Protein AF-A0A936WTJ1-F1 (afdb_monomer_lite)

Secondary structure (DSSP, 8-state):
----------------------PPBPPBPP----EET--GGGSS-EEEEEEESSSSS-SEEEEEEE-GGGEEEEEETTEEEEEESS----B-TTEEEEEEEGGGTEEEEE----PPB--GGGG---

Foldseek 3Di:
DDDDDDDPPPPPCPPPPVVPQPFDFDQPQADWDKDFQDDCVQQQKKKKWKAAQPVPSPGTDDIDIHHDVFWDWDDDPRIITTDGPPDGPRPDPRIKMWIARVSNRDIDIGDDDDTDGDPVVSPDDD

pLDDT: mean 77.31, std 16.39, range [40.0, 95.19]

Sequence (126 aa):
MNRKTLFIIPILAISIFSSCKKCPCGAAEGLLPAFIGYSESQTDTLILRRYANTGTFSQLMDTLLINEPLLNFKRSNDTLAPTYNSISIPMIEGNDYEIAVPAINKTYRISGIAETKNTMTCNSIF

Radius of gyration: 25.76 Å; chains: 1; bounding box: 50×40×90 Å

Structure (mmCIF, N/CA/C/O backbone):
data_AF-A0A936WTJ1-F1
#
_entry.id   AF-A0A936WTJ1-F1
#
loop_
_atom_site.group_PDB
_atom_site.id
_atom_site.type_symbol
_atom_site.label_atom_id
_atom_site.label_alt_id
_atom_site.label_comp_id
_atom_site.label_asym_id
_atom_site.label_entity_id
_atom_site.label_seq_id
_atom_site.pdbx_PDB_ins_code
_atom_site.Cartn_x
_atom_site.Cartn_y
_atom_site.Cartn_z
_atom_site.occupancy
_atom_site.B_iso_or_equiv
_atom_site.auth_seq_id
_atom_site.auth_comp_id
_atom_site.auth_asym_id
_atom_site.auth_atom_id
_atom_site.pdbx_PDB_model_num
ATOM 1 N N . MET A 1 1 ? -31.914 19.024 74.887 1.00 42.75 1 MET A N 1
ATOM 2 C CA . MET A 1 1 ? -31.937 20.160 73.932 1.00 42.75 1 MET A CA 1
ATOM 3 C C . MET A 1 1 ? -30.563 20.243 73.280 1.00 42.75 1 MET A C 1
ATOM 5 O O . MET A 1 1 ? -29.639 20.733 73.897 1.00 42.75 1 MET A O 1
ATOM 9 N N . ASN A 1 2 ? -30.292 19.426 72.265 1.00 44.00 2 ASN A N 1
ATOM 10 C CA . ASN A 1 2 ? -30.490 19.683 70.831 1.00 44.00 2 ASN A CA 1
ATOM 11 C C . ASN A 1 2 ? -29.763 20.922 70.279 1.00 44.00 2 ASN A C 1
ATOM 13 O O . ASN A 1 2 ? -30.270 22.026 70.430 1.00 44.00 2 ASN A O 1
ATOM 17 N N . ARG A 1 3 ? -28.737 20.624 69.452 1.00 50.28 3 ARG A N 1
ATOM 18 C CA . ARG A 1 3 ? -28.369 21.293 68.182 1.00 50.28 3 ARG A CA 1
ATOM 19 C C . ARG A 1 3 ? -27.739 22.703 68.338 1.00 50.28 3 ARG A C 1
ATOM 21 O O . ARG A 1 3 ? -28.313 23.565 68.970 1.00 50.28 3 ARG A O 1
ATOM 28 N N . LYS A 1 4 ? -26.607 23.058 67.716 1.00 52.41 4 LYS A N 1
ATOM 29 C CA . LYS A 1 4 ? -26.138 22.703 66.368 1.00 52.41 4 LYS A CA 1
ATOM 30 C C . LYS A 1 4 ? -24.611 22.750 66.257 1.00 52.41 4 LYS A C 1
ATOM 32 O O . LYS A 1 4 ? -23.947 23.672 66.710 1.00 52.41 4 LYS A O 1
ATOM 37 N N . THR A 1 5 ? -24.135 21.718 65.590 1.00 53.94 5 THR A N 1
ATOM 38 C CA . THR A 1 5 ? -22.793 21.397 65.134 1.00 53.94 5 THR A CA 1
ATOM 39 C C . THR A 1 5 ? -22.302 22.387 64.066 1.00 53.94 5 THR A C 1
ATOM 41 O O . THR A 1 5 ? -23.059 22.739 63.166 1.00 53.94 5 THR A O 1
ATOM 44 N N . L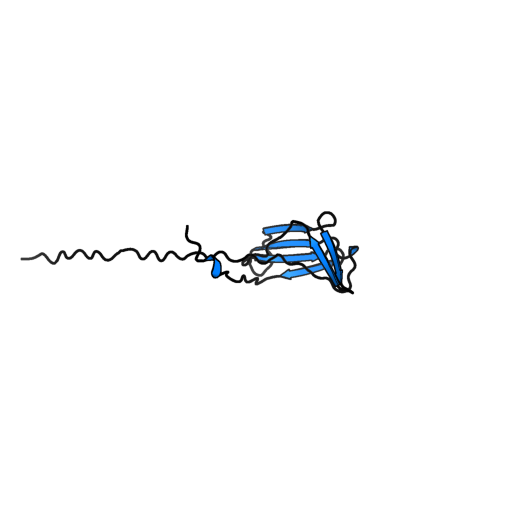EU A 1 6 ? -21.038 22.803 64.204 1.00 56.00 6 LEU A N 1
ATOM 45 C CA . LEU A 1 6 ? -20.007 22.980 63.168 1.00 56.00 6 LEU A CA 1
ATOM 46 C C . LEU A 1 6 ? -20.463 23.461 61.768 1.00 56.00 6 LEU A C 1
ATOM 48 O O . LEU A 1 6 ? -20.935 22.671 60.958 1.00 56.00 6 LEU A O 1
ATOM 52 N N . PHE A 1 7 ? -20.184 24.725 61.435 1.00 52.03 7 PHE A N 1
ATOM 53 C CA . PHE A 1 7 ? -20.094 25.197 60.045 1.00 52.03 7 PHE A CA 1
ATOM 54 C C . PHE A 1 7 ? -18.641 25.585 59.736 1.00 52.03 7 PHE A C 1
ATOM 56 O O . PHE A 1 7 ? -18.288 26.758 59.673 1.00 52.03 7 PHE A O 1
ATOM 63 N N . ILE A 1 8 ? -17.781 24.579 59.569 1.00 57.75 8 ILE A N 1
ATOM 64 C CA . ILE A 1 8 ? -16.534 24.734 58.814 1.00 57.75 8 ILE A CA 1
ATOM 65 C C . ILE A 1 8 ? -16.895 24.325 57.390 1.00 57.75 8 ILE A C 1
ATOM 67 O O . ILE A 1 8 ? -17.077 23.144 57.115 1.00 57.75 8 ILE A O 1
ATOM 71 N N . ILE A 1 9 ? -17.087 25.307 56.513 1.00 58.50 9 ILE A N 1
ATOM 72 C CA . ILE A 1 9 ? -17.256 25.085 55.074 1.00 58.50 9 ILE A CA 1
ATOM 73 C C . ILE A 1 9 ? -15.898 24.593 54.555 1.00 58.50 9 ILE A C 1
ATOM 75 O O . ILE A 1 9 ? -14.947 25.380 54.580 1.00 58.50 9 ILE A O 1
ATOM 79 N N . PRO A 1 10 ? -15.741 23.337 54.096 1.00 55.47 10 PRO A N 1
ATOM 80 C CA . PRO A 1 10 ? -14.515 22.958 53.431 1.00 55.47 10 PRO A CA 1
ATOM 81 C C . PRO A 1 10 ? -14.598 23.508 52.006 1.00 55.47 10 PRO A C 1
ATOM 83 O O . PRO A 1 10 ? -15.317 22.987 51.155 1.00 55.47 10 PRO A O 1
ATOM 86 N N . ILE A 1 11 ? -13.846 24.576 51.745 1.00 57.56 11 ILE A N 1
ATOM 87 C CA . ILE A 1 11 ? -13.435 24.982 50.397 1.00 57.56 11 ILE A CA 1
ATOM 88 C C . ILE A 1 11 ? -12.431 23.918 49.928 1.00 57.56 11 ILE A C 1
ATOM 90 O O . ILE A 1 11 ? -11.222 24.113 49.951 1.00 57.56 11 ILE A O 1
ATOM 94 N N . LEU A 1 12 ? -12.931 22.724 49.617 1.00 55.75 12 LEU A N 1
ATOM 95 C CA . LEU A 1 12 ? -12.129 21.588 49.175 1.00 55.75 12 LEU A CA 1
ATOM 96 C C . LEU A 1 12 ? -12.855 20.856 48.049 1.00 55.75 12 LEU A C 1
ATOM 98 O O . LEU A 1 12 ? -13.241 19.700 48.163 1.00 55.75 12 LEU A O 1
ATOM 102 N N . ALA A 1 13 ? -13.064 21.575 46.956 1.00 54.88 13 ALA A N 1
ATOM 103 C CA . ALA A 1 13 ? -13.380 20.988 45.663 1.00 54.88 13 ALA A CA 1
ATOM 104 C C . ALA A 1 13 ? -12.928 21.954 44.561 1.00 54.88 13 ALA A C 1
ATOM 106 O O . ALA A 1 13 ? -13.694 22.299 43.667 1.00 54.88 13 ALA A O 1
ATOM 107 N N . ILE A 1 14 ? -11.680 22.439 44.638 1.00 59.72 14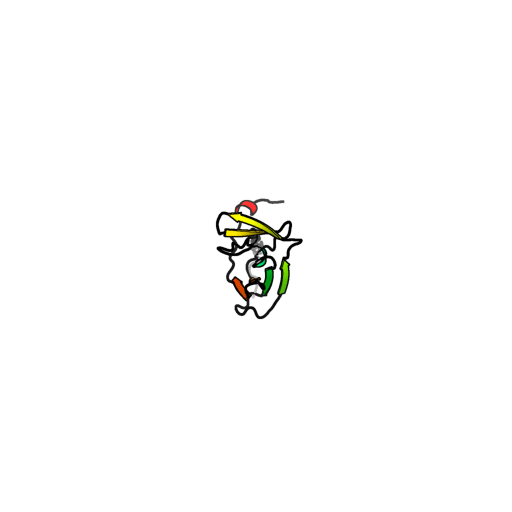 ILE A N 1
ATOM 108 C CA . ILE A 1 14 ? -11.023 22.936 43.428 1.00 59.72 14 ILE A CA 1
ATOM 109 C C . ILE A 1 14 ? -10.748 21.689 42.607 1.00 59.72 14 ILE A C 1
ATOM 111 O O . ILE A 1 14 ? -9.813 20.932 42.854 1.00 59.72 14 ILE A O 1
ATOM 115 N N . SER A 1 15 ? -11.679 21.459 41.697 1.00 51.00 15 SER A N 1
ATOM 116 C CA . SER A 1 15 ? -11.644 20.516 40.608 1.00 51.00 15 SER A CA 1
ATOM 117 C C . SER A 1 15 ? -10.256 20.529 39.989 1.00 51.00 15 SER A C 1
ATOM 119 O O . SER A 1 15 ? -9.907 21.422 39.216 1.00 51.00 15 SER A O 1
ATOM 121 N N . ILE A 1 16 ? -9.460 19.522 40.331 1.00 54.88 16 ILE A N 1
ATOM 122 C CA . ILE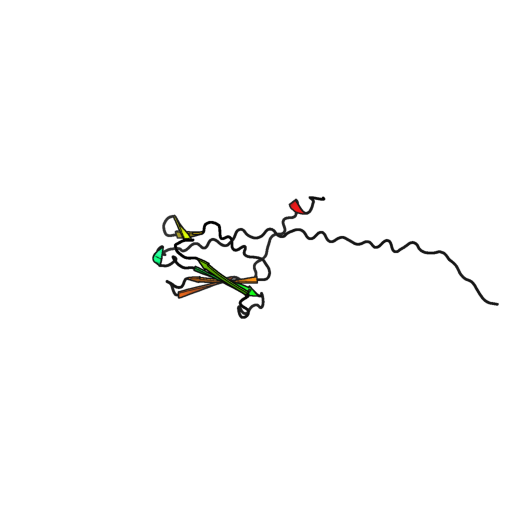 A 1 16 ? -8.270 19.166 39.577 1.00 54.88 16 ILE A CA 1
ATOM 123 C C . ILE A 1 16 ? -8.809 18.576 38.273 1.00 54.88 16 ILE A C 1
ATOM 125 O O . ILE A 1 16 ? -8.874 17.364 38.092 1.00 54.88 16 ILE A O 1
ATOM 129 N N . PHE A 1 17 ? -9.283 19.445 37.378 1.00 52.12 17 PHE A N 1
ATOM 130 C CA . PHE A 1 17 ? -9.399 19.122 35.970 1.00 52.12 17 PHE A CA 1
ATOM 131 C C . PHE A 1 17 ? -7.963 18.927 35.495 1.00 52.12 17 PHE A C 1
ATOM 133 O O . PHE A 1 17 ? -7.312 19.853 35.013 1.00 52.12 17 PHE A O 1
ATOM 140 N N . SER A 1 18 ? -7.436 17.722 35.712 1.00 55.88 18 SER A N 1
ATOM 141 C CA . SER A 1 18 ? -6.255 17.232 35.030 1.00 55.88 18 SER A CA 1
ATOM 142 C C . SER A 1 18 ? -6.601 17.238 33.546 1.00 55.88 18 SER A C 1
ATOM 144 O O . SER A 1 18 ? -7.189 16.307 33.001 1.00 55.88 18 SER A O 1
ATOM 146 N N . SER A 1 19 ? -6.318 18.369 32.901 1.00 54.34 19 SER A N 1
ATOM 147 C CA . SER A 1 19 ? -6.453 18.519 31.464 1.00 54.34 19 SER A CA 1
ATOM 148 C C . SER A 1 19 ? -5.476 17.535 30.838 1.00 54.34 19 SER A C 1
ATOM 150 O O . SER A 1 19 ? -4.266 17.765 30.793 1.00 54.34 19 SER A O 1
ATOM 152 N N . CYS A 1 20 ? -5.992 16.371 30.451 1.00 58.03 20 CYS A N 1
ATOM 153 C CA . CYS A 1 20 ? -5.238 15.393 29.699 1.00 58.03 20 CYS A CA 1
ATOM 154 C C . CYS A 1 20 ? -4.958 16.036 28.339 1.00 58.03 20 CYS A C 1
ATOM 156 O O . CYS A 1 20 ? -5.843 16.115 27.483 1.00 58.03 20 CYS A O 1
ATOM 158 N N . LYS A 1 21 ? -3.746 16.570 28.162 1.00 59.53 21 LYS A N 1
ATOM 159 C CA . LYS A 1 21 ? -3.311 17.093 26.870 1.00 59.53 21 LYS A CA 1
ATOM 160 C C . LYS A 1 21 ? -3.306 15.924 25.889 1.00 59.53 21 LYS A C 1
ATOM 162 O O . LYS A 1 21 ? -2.503 15.002 26.022 1.00 59.53 21 LYS A O 1
ATOM 167 N N . LYS A 1 22 ? -4.217 15.945 24.914 1.00 59.34 22 LYS A N 1
ATOM 168 C CA . LYS A 1 22 ? -4.165 15.020 23.781 1.00 59.34 22 LYS A CA 1
ATOM 169 C C . LYS A 1 22 ? -2.966 15.421 22.932 1.00 59.34 22 LYS A C 1
ATOM 171 O O . LYS A 1 22 ? -3.022 16.408 22.208 1.00 59.34 22 LYS A O 1
ATOM 176 N N . CYS A 1 23 ? -1.868 14.689 23.070 1.00 62.38 23 CYS A N 1
ATOM 177 C CA . CYS A 1 23 ? -0.756 14.816 22.143 1.00 62.38 23 CYS A CA 1
ATOM 178 C C . CYS A 1 23 ? -1.211 14.293 20.776 1.00 62.38 23 CYS A C 1
ATOM 180 O O . CYS A 1 23 ? -1.762 13.188 20.730 1.00 62.38 23 CYS A O 1
ATOM 182 N N . PRO A 1 24 ? -1.014 15.047 19.683 1.00 63.88 24 PRO A N 1
ATOM 183 C CA . PRO A 1 24 ? -1.280 14.518 18.356 1.00 63.88 24 PRO A CA 1
ATOM 184 C C . PRO A 1 24 ? -0.344 13.332 18.104 1.00 63.88 24 PRO A C 1
ATOM 186 O O . PRO A 1 24 ? 0.864 13.416 18.349 1.00 63.88 24 PRO A O 1
ATOM 189 N N . CYS A 1 25 ? -0.901 12.213 17.648 1.00 65.00 25 CYS A N 1
ATOM 190 C CA . CYS A 1 25 ? -0.088 11.143 17.091 1.00 65.00 25 CYS A CA 1
ATOM 191 C C . CYS A 1 25 ? 0.483 11.624 15.752 1.00 65.00 25 CYS A C 1
ATOM 193 O O . CYS A 1 25 ? -0.196 12.324 14.994 1.00 65.00 25 CYS A O 1
ATOM 195 N N . GLY A 1 26 ? 1.752 11.314 15.490 1.00 61.06 26 GLY A N 1
ATOM 196 C CA . GLY A 1 26 ? 2.321 11.552 14.170 1.00 61.06 26 GLY A CA 1
ATOM 197 C C . GLY A 1 26 ? 1.744 10.514 13.220 1.00 61.06 26 GLY A C 1
ATOM 198 O O . GLY A 1 26 ? 1.976 9.326 13.429 1.00 61.06 26 GLY A O 1
ATOM 199 N N . ALA A 1 27 ? 0.997 10.950 12.206 1.00 60.94 27 ALA A N 1
ATOM 200 C CA . ALA A 1 27 ? 0.560 10.046 11.151 1.00 60.94 27 ALA A CA 1
ATOM 201 C C . ALA A 1 27 ? 1.799 9.441 10.479 1.00 60.94 27 ALA A C 1
ATOM 203 O O . ALA A 1 27 ? 2.748 10.168 10.170 1.00 60.94 27 ALA A O 1
ATOM 204 N N . ALA A 1 28 ? 1.799 8.126 10.259 1.00 63.47 28 ALA A N 1
ATOM 205 C CA . ALA A 1 28 ? 2.857 7.495 9.487 1.00 63.47 28 ALA A CA 1
ATOM 206 C C . ALA A 1 28 ? 2.904 8.118 8.081 1.00 63.47 28 ALA A C 1
ATOM 208 O O . ALA A 1 28 ? 1.863 8.288 7.435 1.00 63.47 28 ALA A O 1
ATOM 209 N N . GLU A 1 29 ? 4.109 8.453 7.608 1.00 62.25 29 GLU A N 1
ATOM 210 C CA . GLU A 1 29 ? 4.331 8.720 6.187 1.00 62.25 29 GLU A CA 1
ATOM 211 C C . GLU A 1 29 ? 3.842 7.472 5.435 1.00 62.25 29 GLU A C 1
ATOM 213 O O . GLU A 1 29 ? 4.240 6.358 5.773 1.00 62.25 29 GLU A O 1
ATOM 218 N N . GLY A 1 30 ? 2.863 7.639 4.539 1.00 64.88 30 GLY A N 1
ATOM 219 C CA . GLY A 1 30 ? 2.084 6.532 3.976 1.00 64.88 30 GLY A CA 1
ATOM 220 C C . GLY A 1 30 ? 2.931 5.391 3.396 1.00 64.88 30 GLY A C 1
ATOM 221 O O . GLY A 1 30 ? 4.105 5.548 3.067 1.00 64.88 30 GLY A O 1
ATOM 222 N N . LEU A 1 31 ? 2.329 4.213 3.243 1.00 70.38 31 LEU A N 1
ATOM 223 C CA . LEU A 1 31 ? 3.060 3.009 2.850 1.00 70.38 31 LEU A CA 1
ATOM 224 C C . LEU A 1 31 ? 3.488 3.029 1.382 1.00 70.38 31 LEU A C 1
ATOM 226 O O . LEU A 1 31 ? 2.652 2.817 0.516 1.00 70.38 31 LEU A O 1
ATOM 230 N N . LEU A 1 32 ? 4.788 3.151 1.122 1.00 77.44 32 LEU A N 1
ATOM 231 C CA . LEU A 1 32 ? 5.381 2.959 -0.204 1.00 77.44 32 LEU A CA 1
ATOM 232 C C . LEU A 1 32 ? 5.735 1.474 -0.407 1.00 77.44 32 LEU A C 1
ATOM 234 O O . LEU A 1 32 ? 6.764 1.029 0.111 1.00 77.44 32 LEU A O 1
ATOM 238 N N . PRO A 1 33 ? 4.916 0.667 -1.113 1.00 81.88 33 PRO A N 1
ATOM 239 C CA . PRO A 1 33 ? 5.270 -0.722 -1.364 1.00 81.88 33 PRO A CA 1
ATOM 240 C C . PRO A 1 33 ? 6.483 -0.801 -2.298 1.00 81.88 33 PRO A C 1
ATOM 242 O O . PRO A 1 33 ? 6.700 0.067 -3.139 1.00 81.88 33 PRO A O 1
ATOM 245 N N . ALA A 1 34 ? 7.257 -1.876 -2.169 1.00 88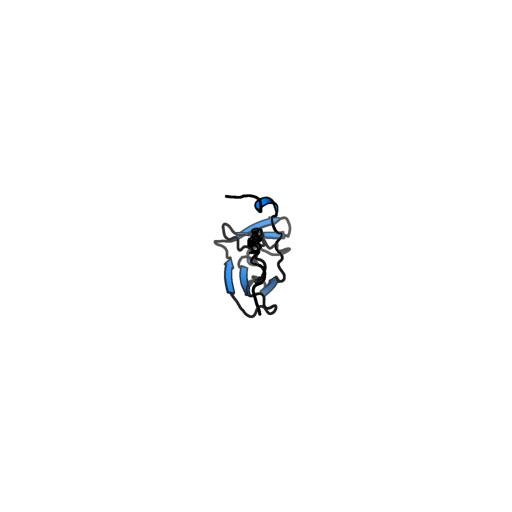.75 34 ALA A N 1
ATOM 246 C CA . ALA A 1 34 ? 8.342 -2.214 -3.080 1.00 88.75 34 ALA A CA 1
ATOM 247 C C . ALA A 1 34 ? 8.129 -3.636 -3.608 1.00 88.75 34 ALA A C 1
ATOM 249 O O . ALA A 1 34 ? 7.882 -4.569 -2.842 1.00 88.75 34 ALA A O 1
ATOM 250 N N . PHE A 1 35 ? 8.216 -3.800 -4.923 1.00 90.50 35 PHE A N 1
ATOM 251 C CA . PHE A 1 35 ? 7.962 -5.047 -5.630 1.00 90.50 35 PHE A CA 1
ATOM 252 C C . PHE A 1 35 ? 9.261 -5.583 -6.229 1.00 90.50 35 PHE A C 1
ATOM 254 O O . PHE A 1 35 ? 9.844 -4.966 -7.115 1.00 90.50 35 PHE A O 1
ATOM 261 N N . ILE A 1 36 ? 9.714 -6.746 -5.760 1.00 93.06 36 ILE A N 1
ATOM 262 C CA . ILE A 1 36 ? 10.950 -7.388 -6.231 1.00 93.06 36 ILE A CA 1
ATOM 263 C C . ILE A 1 36 ? 10.623 -8.364 -7.363 1.00 93.06 36 ILE A C 1
ATOM 265 O O . ILE A 1 36 ? 9.790 -9.254 -7.189 1.00 93.06 36 ILE A O 1
ATOM 269 N N . GLY A 1 37 ? 11.278 -8.205 -8.512 1.00 92.44 37 GLY A N 1
ATOM 270 C CA . GLY A 1 37 ? 11.116 -9.070 -9.683 1.00 92.44 37 GLY A CA 1
ATOM 271 C C . GLY A 1 37 ? 9.872 -8.779 -10.529 1.00 92.44 37 GLY A C 1
ATOM 272 O O . GLY A 1 37 ? 9.504 -9.610 -11.355 1.00 92.44 37 GLY A O 1
ATOM 273 N N . TYR A 1 38 ? 9.227 -7.621 -10.341 1.00 91.88 38 TYR A N 1
ATOM 274 C CA . TYR A 1 38 ? 8.042 -7.218 -11.105 1.00 91.88 38 TYR A CA 1
ATOM 275 C C . TYR A 1 38 ? 8.348 -6.095 -12.109 1.00 91.88 38 TYR A C 1
ATOM 277 O O . TYR A 1 38 ? 9.246 -5.258 -11.932 1.00 91.88 38 TYR A O 1
ATOM 285 N N . SER A 1 39 ? 7.580 -6.093 -13.195 1.00 92.00 39 SER A N 1
ATOM 286 C CA . SER A 1 39 ? 7.547 -5.019 -14.190 1.00 92.00 39 SER A CA 1
ATOM 287 C C . SER A 1 39 ? 6.492 -3.967 -13.844 1.00 92.00 39 SER A C 1
ATOM 289 O O . SER A 1 39 ? 5.594 -4.216 -13.043 1.00 92.00 39 SER A O 1
ATOM 291 N N . GLU A 1 40 ? 6.596 -2.790 -14.462 1.00 91.44 40 GLU A N 1
ATOM 292 C CA . GLU A 1 40 ? 5.670 -1.674 -14.223 1.00 91.44 40 GLU A CA 1
ATOM 293 C C . GLU A 1 40 ? 4.231 -2.046 -14.575 1.00 91.44 40 GLU A C 1
ATOM 295 O O . GLU A 1 40 ? 3.359 -1.878 -13.733 1.00 91.44 40 GLU A O 1
ATOM 300 N N . SER A 1 41 ? 4.002 -2.696 -15.720 1.00 91.00 41 SER A N 1
ATOM 301 C CA . SER A 1 41 ? 2.676 -3.173 -16.153 1.00 91.00 41 SER A CA 1
ATOM 302 C C . SER A 1 41 ? 2.064 -4.255 -15.256 1.00 91.00 41 SER A C 1
ATOM 304 O O . SER A 1 41 ? 0.872 -4.526 -15.317 1.00 91.00 41 SER A O 1
ATOM 306 N N . GLN A 1 42 ? 2.860 -4.901 -14.402 1.00 91.38 42 GLN A N 1
ATOM 307 C CA . GLN A 1 42 ? 2.352 -5.839 -13.395 1.00 91.38 42 GLN A CA 1
ATOM 308 C C . GLN A 1 42 ? 1.948 -5.139 -12.091 1.00 91.38 42 GLN A C 1
ATOM 310 O O . GLN A 1 42 ? 1.385 -5.772 -11.197 1.00 91.38 42 GLN A O 1
ATOM 315 N N . THR A 1 43 ? 2.259 -3.850 -11.961 1.00 90.38 43 THR A N 1
ATOM 316 C CA . THR A 1 43 ? 2.070 -3.045 -10.745 1.00 90.38 43 THR A CA 1
ATOM 317 C C . THR A 1 43 ? 1.493 -1.656 -11.043 1.00 90.38 43 THR A C 1
ATOM 319 O O . THR A 1 43 ? 1.516 -0.785 -10.177 1.00 90.38 43 THR A O 1
ATOM 322 N N . ASP A 1 44 ? 0.976 -1.448 -12.257 1.00 90.19 44 ASP A N 1
ATOM 323 C CA . ASP A 1 44 ? 0.437 -0.178 -12.770 1.00 90.19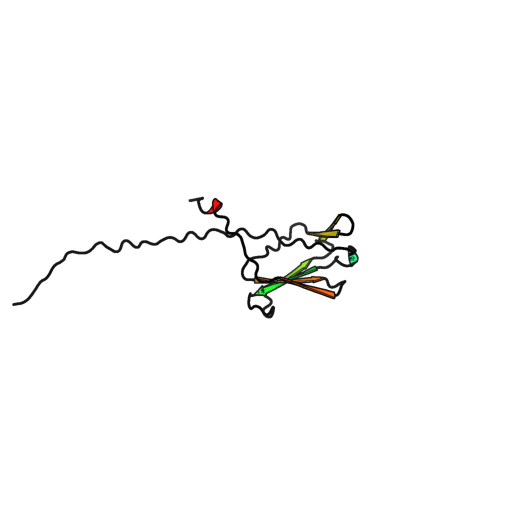 44 ASP A CA 1
ATOM 324 C C . ASP A 1 44 ? -0.877 0.238 -12.106 1.00 90.19 44 ASP A C 1
ATOM 326 O O . ASP A 1 44 ? -1.301 1.387 -12.215 1.00 90.19 44 ASP A O 1
ATOM 330 N N . THR A 1 45 ? -1.497 -0.697 -11.389 1.00 91.38 45 THR A N 1
ATOM 331 C CA . THR A 1 45 ? -2.774 -0.533 -10.718 1.00 91.38 45 THR A CA 1
ATOM 332 C C . THR A 1 45 ? -2.678 -1.079 -9.301 1.00 91.38 45 THR A C 1
ATOM 334 O O . THR A 1 45 ? -2.428 -2.269 -9.088 1.00 91.38 45 THR A O 1
ATOM 337 N N . LEU A 1 46 ? -2.940 -0.217 -8.323 1.00 90.69 46 LEU A N 1
ATOM 338 C CA . LEU A 1 46 ? -3.049 -0.559 -6.911 1.00 90.69 46 LEU A CA 1
ATOM 339 C C . LEU A 1 46 ? -4.417 -0.118 -6.396 1.00 90.69 46 LEU A C 1
ATOM 341 O O . LEU A 1 46 ? -4.883 0.983 -6.682 1.00 90.69 46 LEU A O 1
ATOM 345 N N . ILE A 1 47 ? -5.060 -0.966 -5.604 1.00 92.19 47 ILE A N 1
ATOM 346 C CA . ILE A 1 47 ? -6.306 -0.628 -4.916 1.00 92.19 47 ILE A CA 1
ATOM 347 C C . ILE A 1 47 ? -6.019 -0.676 -3.425 1.00 92.19 47 ILE A C 1
ATOM 349 O O . ILE A 1 47 ? -5.793 -1.756 -2.880 1.00 92.19 47 ILE A O 1
ATOM 353 N N . LEU A 1 48 ? -6.037 0.482 -2.771 1.00 90.75 48 LEU A N 1
ATOM 354 C CA . LEU A 1 48 ? -5.961 0.566 -1.321 1.00 90.75 48 LEU A CA 1
ATOM 355 C C . LEU A 1 48 ? -7.376 0.599 -0.751 1.00 90.75 48 LEU A C 1
ATOM 357 O O . LEU A 1 48 ? -8.196 1.422 -1.147 1.00 90.75 48 LEU A O 1
ATOM 361 N N . ARG A 1 49 ? -7.665 -0.272 0.206 1.00 92.56 49 ARG A N 1
ATOM 362 C CA . ARG A 1 49 ? -8.926 -0.283 0.947 1.00 92.56 49 ARG A CA 1
ATOM 363 C C . ARG A 1 49 ? -8.644 -0.075 2.418 1.00 92.56 49 ARG A C 1
ATOM 365 O O . ARG A 1 49 ? -7.713 -0.673 2.948 1.00 92.56 49 ARG A O 1
ATOM 372 N N . ARG A 1 50 ? -9.461 0.743 3.070 1.00 92.06 50 ARG A N 1
ATOM 373 C CA . ARG A 1 50 ? -9.439 0.936 4.521 1.00 92.06 50 ARG A CA 1
ATOM 374 C C . ARG A 1 50 ? -10.683 0.305 5.116 1.00 92.06 50 ARG A C 1
ATOM 376 O O . ARG A 1 50 ? -11.785 0.521 4.617 1.00 92.06 50 ARG A O 1
ATOM 383 N N . TYR A 1 51 ? -10.504 -0.419 6.204 1.00 94.31 51 TYR A N 1
ATOM 384 C CA . TYR A 1 51 ? -11.545 -1.109 6.943 1.00 94.31 51 TYR A CA 1
ATOM 385 C C . TYR A 1 51 ? -11.542 -0.653 8.397 1.00 94.31 51 TYR A C 1
ATOM 387 O O . TYR A 1 51 ? -10.500 -0.289 8.947 1.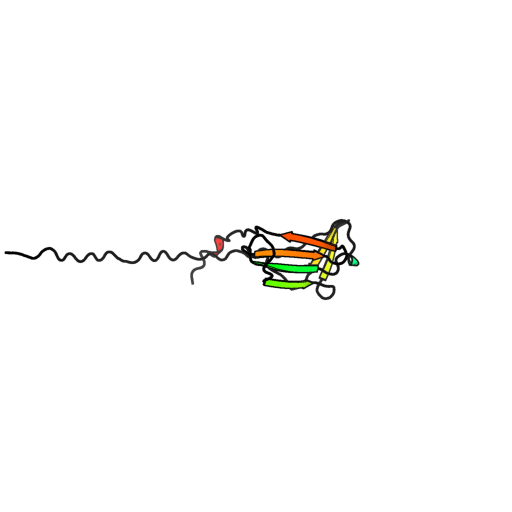00 94.31 51 TYR A O 1
ATOM 395 N N . ALA A 1 52 ? -12.708 -0.722 9.035 1.00 92.81 52 ALA A N 1
ATOM 396 C CA . ALA A 1 52 ? -12.786 -0.550 10.477 1.00 92.81 52 ALA A CA 1
ATOM 397 C C . ALA A 1 52 ? -12.034 -1.700 11.162 1.00 92.81 52 ALA A C 1
ATOM 399 O O . ALA A 1 52 ? -12.174 -2.856 10.743 1.00 92.81 52 ALA A O 1
ATOM 400 N N . ASN A 1 53 ? -11.277 -1.393 12.221 1.00 89.50 53 ASN A N 1
ATOM 401 C CA . ASN A 1 53 ? -10.529 -2.387 12.993 1.00 89.50 53 ASN A CA 1
ATOM 402 C C . ASN A 1 53 ? -11.481 -3.295 13.786 1.00 89.50 53 ASN A C 1
ATOM 404 O O . ASN A 1 53 ? -11.792 -3.076 14.956 1.00 89.50 53 ASN A O 1
ATOM 408 N N . THR A 1 54 ? -11.981 -4.303 13.085 1.00 85.62 54 THR A N 1
ATOM 409 C CA . THR A 1 54 ? -12.845 -5.376 13.589 1.00 85.62 54 THR A CA 1
ATOM 410 C C . THR A 1 54 ? -12.136 -6.730 13.514 1.00 85.62 54 THR A C 1
ATOM 412 O O . THR A 1 54 ? -12.731 -7.753 13.847 1.00 85.62 54 THR A O 1
ATOM 415 N N . GLY A 1 55 ? -10.887 -6.760 13.026 1.00 79.31 55 GLY A N 1
ATOM 416 C CA . GLY A 1 55 ? -10.074 -7.966 12.856 1.00 79.31 55 GLY A CA 1
ATOM 417 C C . GLY A 1 55 ? -10.499 -8.885 11.705 1.00 79.31 55 GLY A C 1
ATOM 418 O O . GLY A 1 55 ? -9.902 -9.941 11.518 1.00 79.31 55 GLY A O 1
ATOM 419 N N . THR A 1 56 ? -11.528 -8.521 10.931 1.00 88.06 56 THR A N 1
ATOM 420 C CA . THR A 1 56 ? -12.123 -9.400 9.903 1.00 88.06 56 THR A CA 1
ATOM 421 C C . THR A 1 56 ? -12.161 -8.802 8.501 1.00 88.06 56 THR A C 1
ATOM 423 O O . THR A 1 56 ? -12.632 -9.475 7.588 1.00 88.06 56 THR A O 1
ATOM 426 N N . PHE A 1 57 ? -11.684 -7.565 8.304 1.00 93.44 57 PHE A N 1
ATOM 427 C CA . PHE A 1 57 ? -11.764 -6.862 7.011 1.00 93.44 57 PHE A CA 1
ATOM 428 C C . PHE A 1 57 ? -13.190 -6.854 6.417 1.00 93.44 57 PHE A C 1
ATOM 430 O O . PHE A 1 57 ? -13.378 -6.883 5.205 1.00 93.44 57 PHE A O 1
ATOM 437 N N . SER A 1 58 ? -14.220 -6.857 7.269 1.00 93.81 58 SER A N 1
ATOM 438 C CA . SER A 1 58 ? -15.620 -6.988 6.842 1.00 93.81 58 SER A CA 1
ATOM 439 C C . SER A 1 58 ? -16.307 -5.641 6.621 1.00 93.81 58 SER A C 1
ATOM 441 O O . SER A 1 58 ? -17.194 -5.522 5.777 1.00 93.81 58 SER A O 1
ATOM 443 N N . GLN A 1 59 ? -15.884 -4.610 7.353 1.00 95.19 59 GLN A N 1
ATOM 444 C CA . GLN A 1 59 ? -16.484 -3.283 7.303 1.00 95.19 59 GLN A CA 1
ATOM 445 C C . GLN A 1 59 ? -15.595 -2.326 6.508 1.00 95.19 59 GLN A C 1
ATOM 447 O O . GLN A 1 59 ? -14.722 -1.661 7.068 1.00 95.19 59 GLN A O 1
ATOM 452 N N . LEU A 1 60 ? -15.812 -2.279 5.191 1.00 94.31 60 LEU A N 1
ATOM 453 C CA . LEU A 1 60 ? -15.123 -1.353 4.294 1.00 94.31 60 LEU A CA 1
ATOM 454 C C . LEU A 1 60 ? -15.517 0.089 4.632 1.00 94.31 60 LEU A C 1
ATOM 456 O O . LEU A 1 60 ? -16.696 0.437 4.625 1.00 94.31 60 LEU A O 1
ATOM 460 N N . MET A 1 61 ? -14.523 0.921 4.923 1.00 93.06 61 MET A N 1
ATOM 461 C CA . MET A 1 61 ? -14.705 2.343 5.209 1.00 93.06 61 MET A CA 1
ATOM 462 C C . MET A 1 61 ? -14.354 3.217 4.012 1.00 93.06 61 MET A C 1
ATOM 464 O O . MET A 1 61 ? -14.985 4.248 3.812 1.00 93.06 61 MET A O 1
ATOM 468 N N . ASP A 1 62 ? -13.326 2.837 3.250 1.00 90.62 62 ASP A N 1
ATOM 469 C CA . ASP A 1 62 ? -12.812 3.663 2.161 1.00 90.62 62 ASP A CA 1
ATOM 470 C C . ASP A 1 62 ? -12.098 2.832 1.094 1.00 90.62 62 ASP A C 1
ATOM 472 O O . ASP A 1 62 ? -11.624 1.724 1.360 1.00 90.62 62 ASP A O 1
ATOM 476 N N . THR A 1 63 ? -11.996 3.368 -0.117 1.00 91.19 63 THR A N 1
ATOM 477 C CA . THR A 1 63 ? -11.251 2.765 -1.224 1.00 91.19 63 THR A CA 1
ATOM 478 C C . THR A 1 63 ? -10.604 3.843 -2.076 1.00 91.19 63 THR A C 1
ATOM 480 O O . THR A 1 63 ? -11.276 4.738 -2.580 1.00 91.19 63 THR A O 1
ATOM 483 N N . LEU A 1 64 ? -9.305 3.696 -2.312 1.00 89.00 64 LEU A N 1
ATOM 484 C CA . LEU A 1 64 ? -8.549 4.484 -3.267 1.00 89.00 64 LEU A CA 1
ATOM 485 C C . LEU A 1 64 ? -8.034 3.588 -4.389 1.00 89.00 64 LEU A C 1
ATOM 487 O O . LEU A 1 64 ? -7.400 2.562 -4.148 1.00 89.00 64 LEU A O 1
ATOM 491 N N . LEU A 1 65 ? -8.259 4.033 -5.620 1.00 90.00 65 LEU A N 1
ATOM 492 C CA . LEU A 1 65 ? -7.608 3.500 -6.805 1.00 90.00 65 LEU A CA 1
ATOM 493 C C . LEU A 1 65 ? -6.380 4.354 -7.134 1.00 90.00 65 LEU A C 1
ATOM 495 O O . LEU A 1 65 ? -6.495 5.569 -7.275 1.00 90.00 65 LEU A O 1
ATOM 499 N N . ILE A 1 66 ? -5.226 3.710 -7.285 1.00 87.88 66 ILE A N 1
ATOM 500 C CA . ILE A 1 66 ? -3.979 4.325 -7.741 1.00 87.88 66 ILE A CA 1
ATOM 501 C C . ILE A 1 66 ? -3.612 3.664 -9.068 1.00 87.88 66 ILE A C 1
ATOM 503 O O . ILE A 1 66 ? -3.450 2.447 -9.127 1.00 87.88 66 ILE A O 1
ATOM 507 N N . ASN A 1 67 ? -3.516 4.452 -10.133 1.00 88.00 67 ASN A N 1
ATOM 508 C CA . ASN A 1 67 ? -3.217 3.989 -11.488 1.00 88.00 67 ASN A CA 1
ATOM 509 C C . ASN A 1 67 ? -2.257 4.954 -12.206 1.00 88.00 67 ASN A C 1
ATOM 511 O O . ASN A 1 67 ? -1.882 5.976 -11.632 1.00 88.00 67 ASN A O 1
ATOM 515 N N . GLU A 1 68 ? -1.882 4.652 -13.456 1.00 78.44 68 GLU A N 1
ATOM 516 C CA . GLU A 1 68 ? -0.888 5.394 -14.260 1.00 78.44 68 GLU A CA 1
ATOM 517 C C . GLU A 1 68 ? -0.863 6.933 -14.117 1.00 78.44 68 GLU A C 1
ATOM 519 O O . GLU A 1 68 ? 0.221 7.468 -13.894 1.00 78.44 68 GLU A O 1
ATOM 524 N N . PRO A 1 69 ? -1.979 7.695 -14.173 1.00 77.25 69 PRO A N 1
ATOM 525 C CA . PRO A 1 69 ? -1.915 9.157 -14.029 1.00 77.25 69 PRO A CA 1
ATOM 526 C C . PRO A 1 69 ? -1.400 9.634 -12.661 1.00 77.25 69 PRO A C 1
ATOM 528 O O . PRO A 1 69 ? -1.001 10.789 -12.515 1.00 77.25 69 PRO A O 1
ATOM 531 N N . LEU A 1 70 ? -1.428 8.768 -11.651 1.00 75.94 70 LEU A N 1
ATOM 532 C CA . LEU A 1 70 ? -1.059 9.066 -10.270 1.00 75.94 70 LEU A CA 1
ATOM 533 C C . LEU A 1 70 ? 0.218 8.345 -9.834 1.00 75.94 70 LEU A C 1
ATOM 535 O O . LEU A 1 70 ? 0.705 8.597 -8.732 1.00 75.94 70 LEU A O 1
ATOM 539 N N . LEU A 1 71 ? 0.752 7.454 -10.669 1.00 83.38 71 LEU A N 1
ATOM 540 C CA . LEU A 1 71 ? 1.716 6.442 -10.272 1.00 83.38 71 LEU A CA 1
ATOM 541 C C . LEU A 1 71 ? 2.975 6.576 -11.135 1.00 83.38 71 LEU A C 1
ATOM 543 O O . LEU A 1 71 ? 2.968 6.355 -12.338 1.00 83.38 71 LEU A O 1
ATOM 547 N N . ASN A 1 72 ? 4.067 6.982 -10.496 1.00 87.12 72 ASN A N 1
ATOM 548 C CA . ASN A 1 72 ? 5.409 6.971 -11.066 1.00 87.12 72 ASN A CA 1
ATOM 549 C C . ASN A 1 72 ? 6.172 5.780 -10.498 1.00 87.12 72 ASN A C 1
ATOM 551 O O . ASN A 1 72 ? 5.869 5.317 -9.401 1.00 87.12 72 ASN A O 1
ATOM 555 N N . PHE A 1 73 ? 7.219 5.333 -11.178 1.00 88.94 73 PHE A N 1
ATOM 556 C CA . PHE A 1 73 ? 8.034 4.224 -10.702 1.00 88.94 73 PHE A CA 1
ATOM 557 C C . PHE A 1 73 ? 9.485 4.637 -10.494 1.00 88.94 73 PHE A C 1
ATOM 559 O O . PHE A 1 73 ? 10.090 5.322 -11.318 1.00 88.94 73 PHE A O 1
ATOM 566 N N . LYS A 1 74 ? 10.067 4.175 -9.386 1.00 90.38 74 LYS A N 1
ATOM 567 C CA . LYS A 1 74 ? 11.512 4.182 -9.160 1.00 90.38 74 LYS A CA 1
ATOM 568 C C . LYS A 1 74 ? 12.015 2.750 -9.187 1.00 90.38 74 LYS A C 1
ATOM 570 O O . LYS A 1 74 ? 11.528 1.905 -8.441 1.00 90.38 74 LYS A O 1
ATOM 575 N N . ARG A 1 75 ? 13.007 2.479 -10.029 1.00 91.44 75 ARG A N 1
ATOM 576 C CA . ARG A 1 75 ? 13.646 1.165 -10.120 1.00 91.44 75 ARG A CA 1
ATOM 577 C C . ARG A 1 75 ? 15.028 1.206 -9.483 1.00 91.44 75 ARG A C 1
ATOM 579 O O . ARG A 1 75 ? 15.809 2.115 -9.750 1.00 91.44 75 ARG A O 1
ATOM 586 N N . SER A 1 76 ? 15.324 0.203 -8.666 1.00 93.00 76 SER A N 1
ATOM 587 C CA . SER A 1 76 ? 16.652 -0.069 -8.121 1.00 93.00 76 SER A CA 1
ATOM 588 C C . SER A 1 76 ? 16.931 -1.560 -8.280 1.00 93.00 76 SER A C 1
ATOM 590 O O . SER A 1 76 ? 16.333 -2.379 -7.585 1.00 93.00 76 SER A O 1
ATOM 592 N N . ASN A 1 77 ? 17.798 -1.921 -9.231 1.00 92.75 77 ASN A N 1
ATOM 593 C CA . ASN A 1 77 ? 18.044 -3.307 -9.645 1.00 92.75 77 ASN A CA 1
ATOM 594 C C . ASN A 1 77 ? 16.739 -4.052 -10.012 1.00 92.75 77 ASN A C 1
ATOM 596 O O . ASN A 1 77 ? 16.032 -3.658 -10.943 1.00 92.75 77 ASN A O 1
ATOM 600 N N . ASP A 1 78 ? 16.421 -5.124 -9.289 1.00 90.75 78 ASP A N 1
ATOM 601 C CA . ASP A 1 78 ? 15.217 -5.943 -9.441 1.00 90.75 78 ASP A CA 1
ATOM 602 C C . ASP A 1 78 ? 14.018 -5.407 -8.645 1.00 90.75 78 ASP A C 1
ATOM 604 O O . ASP A 1 78 ? 12.919 -5.949 -8.747 1.00 90.75 78 ASP A O 1
ATOM 608 N N . THR A 1 79 ? 14.208 -4.340 -7.872 1.00 91.56 79 THR A N 1
ATOM 609 C CA . THR A 1 79 ? 13.183 -3.754 -7.016 1.00 91.56 79 THR A CA 1
ATOM 610 C C . THR A 1 79 ? 12.522 -2.567 -7.706 1.00 91.56 79 THR A C 1
ATOM 612 O O . THR A 1 79 ? 13.182 -1.630 -8.159 1.00 91.56 79 THR A O 1
ATOM 615 N N . LEU A 1 80 ? 11.195 -2.596 -7.759 1.00 91.88 80 LEU A N 1
ATOM 616 C CA . LEU A 1 80 ? 10.346 -1.549 -8.300 1.00 91.88 80 LEU A CA 1
ATOM 617 C C . LEU A 1 80 ? 9.530 -0.913 -7.172 1.00 91.88 80 LEU A C 1
ATOM 619 O O . LEU A 1 80 ? 8.742 -1.585 -6.515 1.00 91.88 80 LEU A O 1
ATOM 623 N N . ALA A 1 81 ? 9.708 0.383 -6.950 1.00 90.25 81 ALA A N 1
ATOM 624 C CA . ALA A 1 81 ? 8.980 1.152 -5.952 1.00 90.25 81 ALA A CA 1
ATOM 625 C C . ALA A 1 81 ? 8.027 2.129 -6.657 1.00 90.25 81 ALA A C 1
ATOM 627 O O . ALA A 1 81 ? 8.500 3.116 -7.234 1.00 90.25 81 ALA A O 1
ATOM 628 N N . PRO A 1 82 ? 6.705 1.887 -6.654 1.00 86.56 82 PRO A N 1
ATOM 629 C CA . PRO A 1 82 ? 5.744 2.912 -7.022 1.00 86.56 82 PRO A CA 1
ATOM 630 C C . PRO A 1 82 ? 5.848 4.108 -6.075 1.00 86.56 82 PRO A C 1
ATOM 632 O O . PRO A 1 82 ? 5.910 3.984 -4.853 1.00 86.56 82 PRO A O 1
ATOM 635 N N . THR A 1 83 ? 5.837 5.288 -6.665 1.00 83.94 83 THR A N 1
ATOM 636 C CA . THR A 1 83 ? 5.774 6.575 -5.990 1.00 83.94 83 THR A CA 1
ATOM 637 C C . THR A 1 83 ? 4.590 7.327 -6.557 1.00 83.94 83 THR A C 1
ATOM 639 O O . THR A 1 83 ? 4.472 7.467 -7.771 1.00 83.94 83 THR A O 1
ATOM 642 N N . TYR A 1 84 ? 3.715 7.823 -5.700 1.00 78.75 84 TYR A N 1
ATOM 643 C CA . TYR A 1 84 ? 2.519 8.541 -6.118 1.00 78.75 84 TYR A CA 1
ATOM 644 C C . TYR A 1 84 ? 2.607 9.989 -5.654 1.00 78.75 84 TYR A C 1
ATOM 646 O O . TYR A 1 84 ? 2.931 10.281 -4.502 1.00 78.75 84 TYR A O 1
ATOM 654 N N . ASN A 1 85 ? 2.363 10.911 -6.582 1.00 66.12 85 ASN A N 1
ATOM 655 C CA . ASN A 1 85 ? 2.438 12.336 -6.297 1.00 66.12 85 ASN A CA 1
ATOM 656 C C . ASN A 1 85 ? 1.155 12.764 -5.577 1.00 66.12 85 ASN A C 1
ATOM 658 O O . ASN A 1 85 ? 0.052 12.462 -6.026 1.00 66.12 85 ASN A O 1
ATOM 662 N N . SER A 1 86 ? 1.302 13.479 -4.462 1.00 59.56 86 SER A N 1
ATOM 663 C CA . SER A 1 86 ? 0.208 14.160 -3.750 1.00 59.56 86 SER A CA 1
ATOM 664 C C . SER A 1 86 ? -0.876 13.281 -3.110 1.00 59.56 86 SER A C 1
ATOM 666 O O . SER A 1 86 ? -1.780 13.828 -2.482 1.00 59.56 86 SER A O 1
ATOM 668 N N . ILE A 1 87 ? -0.787 11.948 -3.188 1.00 62.22 87 ILE A N 1
ATOM 669 C CA . ILE A 1 87 ? -1.723 11.041 -2.512 1.00 62.22 87 ILE A CA 1
ATOM 670 C C . ILE A 1 87 ? -1.008 10.317 -1.376 1.00 62.22 87 ILE A C 1
ATOM 672 O O . ILE A 1 87 ? -0.601 9.169 -1.494 1.00 62.22 87 ILE A O 1
ATOM 676 N N . SER A 1 88 ? -0.844 10.995 -0.244 1.00 61.56 88 SER A N 1
ATOM 677 C CA . SER A 1 88 ? -0.569 10.278 0.999 1.00 61.56 88 SER A CA 1
ATOM 678 C C . SER A 1 88 ? -1.903 9.754 1.510 1.00 61.56 88 SER A C 1
ATOM 680 O O . SER A 1 88 ? -2.755 10.551 1.902 1.00 61.56 88 SER A O 1
ATOM 682 N N . ILE A 1 89 ? -2.111 8.435 1.491 1.00 64.06 89 ILE A N 1
ATOM 683 C CA . ILE A 1 89 ? -3.064 7.848 2.431 1.00 64.06 89 ILE A CA 1
ATOM 684 C C . ILE A 1 89 ? -2.280 7.594 3.707 1.00 64.06 89 ILE A C 1
ATOM 686 O O . ILE A 1 89 ? -1.528 6.614 3.759 1.00 64.06 89 ILE A O 1
ATOM 690 N N . PRO A 1 90 ? -2.407 8.472 4.719 1.00 71.06 90 PRO A N 1
ATOM 691 C CA . PRO A 1 90 ? -1.824 8.181 6.009 1.00 71.06 90 PRO A CA 1
ATOM 692 C C . PRO A 1 90 ? -2.437 6.872 6.495 1.00 71.06 90 PRO A C 1
ATOM 694 O O . PRO A 1 90 ? -3.662 6.711 6.531 1.00 71.06 90 PRO A O 1
ATOM 697 N N . MET A 1 91 ? -1.580 5.916 6.829 1.00 78.94 91 MET A N 1
ATOM 698 C CA . MET A 1 91 ? -2.028 4.708 7.496 1.00 78.94 91 MET A CA 1
ATOM 699 C C . MET A 1 91 ? -2.183 5.043 8.969 1.00 78.94 91 MET A C 1
ATOM 701 O O . MET A 1 91 ? -1.200 5.151 9.695 1.00 78.94 91 MET A O 1
ATOM 705 N N . ILE A 1 92 ? -3.430 5.274 9.362 1.00 81.25 92 ILE A N 1
ATOM 706 C CA . ILE A 1 92 ? -3.789 5.713 10.706 1.00 81.25 92 ILE A CA 1
ATOM 707 C C . ILE A 1 92 ? -4.057 4.497 11.593 1.00 81.25 92 ILE A C 1
ATOM 709 O O . ILE A 1 92 ? -4.761 3.571 11.160 1.00 81.25 92 ILE A O 1
ATOM 713 N N . GLU A 1 93 ? -3.549 4.534 12.827 1.00 86.25 93 GLU A N 1
ATOM 714 C CA . GLU A 1 93 ? -3.874 3.571 13.889 1.00 86.25 93 GLU A CA 1
ATOM 715 C C . GLU A 1 93 ? -5.399 3.396 14.052 1.00 86.25 93 GLU A C 1
ATOM 717 O O . GLU A 1 93 ? -6.200 4.304 13.818 1.00 86.25 93 GLU A O 1
ATOM 722 N N . GLY A 1 94 ? -5.828 2.195 14.449 1.00 87.62 94 GLY A N 1
ATOM 723 C CA . GLY A 1 94 ? -7.245 1.896 14.678 1.00 87.62 94 GLY A CA 1
ATOM 724 C C . GLY A 1 94 ? -8.038 1.541 13.418 1.00 87.62 94 GLY A C 1
ATOM 725 O O . GLY A 1 94 ? -9.254 1.378 13.501 1.00 87.62 94 GLY A O 1
ATOM 726 N N . ASN A 1 95 ? -7.368 1.365 12.277 1.00 90.38 95 ASN A N 1
ATOM 727 C CA . ASN A 1 95 ? -7.957 0.845 11.045 1.00 90.38 95 ASN A CA 1
ATOM 728 C C . ASN A 1 95 ? -7.121 -0.313 10.490 1.00 90.38 95 ASN A C 1
ATOM 730 O O . ASN A 1 95 ? -5.910 -0.377 10.708 1.00 90.38 95 ASN A O 1
ATOM 734 N N . ASP A 1 96 ? -7.779 -1.177 9.725 1.00 92.50 96 ASP A N 1
ATOM 735 C CA . ASP A 1 96 ? -7.137 -2.227 8.938 1.00 92.50 96 ASP A CA 1
ATOM 736 C C . ASP A 1 96 ? -7.096 -1.808 7.462 1.00 92.50 96 ASP A C 1
ATOM 738 O O . ASP A 1 96 ? -7.939 -1.038 6.996 1.00 92.50 96 ASP A O 1
ATOM 742 N N . TYR A 1 97 ? -6.119 -2.301 6.703 1.00 91.69 97 TYR A N 1
ATOM 743 C CA . TYR A 1 97 ? -5.904 -1.894 5.316 1.00 91.69 97 TYR A CA 1
ATOM 744 C C . TYR A 1 97 ? -5.617 -3.084 4.404 1.00 91.69 97 TYR A C 1
ATOM 746 O O . TYR A 1 97 ? -4.907 -4.017 4.776 1.00 91.69 97 TYR A O 1
ATOM 754 N N . GLU A 1 98 ? -6.122 -3.031 3.176 1.00 93.50 98 GLU A N 1
ATOM 755 C CA . GLU A 1 98 ? -5.754 -3.966 2.113 1.00 93.50 98 GLU A CA 1
ATOM 756 C C . GLU A 1 98 ? -5.139 -3.238 0.932 1.00 93.50 98 GLU A C 1
ATOM 758 O O . GLU A 1 98 ? -5.644 -2.202 0.510 1.00 93.50 98 GLU A O 1
ATOM 763 N N . ILE A 1 99 ? -4.103 -3.834 0.350 1.00 92.25 99 ILE A N 1
ATOM 764 C CA . ILE A 1 99 ? -3.527 -3.415 -0.927 1.00 92.25 99 ILE A CA 1
ATOM 765 C C . ILE A 1 99 ? -3.735 -4.548 -1.912 1.00 92.25 99 ILE A C 1
ATOM 767 O O . ILE A 1 99 ? -3.119 -5.606 -1.781 1.00 92.25 99 ILE A O 1
ATOM 771 N N . ALA A 1 100 ? -4.594 -4.339 -2.901 1.00 94.44 100 ALA A N 1
ATOM 772 C CA . ALA A 1 100 ? -4.754 -5.266 -4.009 1.00 94.44 100 ALA A CA 1
ATOM 773 C C . ALA A 1 100 ? -3.940 -4.801 -5.220 1.00 94.44 100 ALA A C 1
ATOM 775 O O . ALA A 1 100 ? -3.961 -3.624 -5.576 1.00 94.44 100 ALA A O 1
ATOM 776 N N . VAL A 1 101 ? -3.259 -5.751 -5.857 1.00 94.06 101 VAL A N 1
ATOM 777 C CA . VAL A 1 101 ? -2.499 -5.579 -7.099 1.00 94.06 101 VAL A CA 1
ATOM 778 C C . VAL A 1 101 ? -3.151 -6.483 -8.152 1.00 94.06 101 VAL A C 1
ATOM 780 O O . VAL A 1 101 ? -2.830 -7.676 -8.220 1.00 94.06 101 VAL A O 1
ATOM 783 N N . PRO A 1 102 ? -4.131 -5.970 -8.921 1.00 94.56 102 PRO A N 1
ATOM 784 C CA . PRO A 1 102 ? -4.985 -6.801 -9.768 1.00 94.56 102 PRO A CA 1
ATOM 785 C C . PRO A 1 102 ? -4.223 -7.559 -10.856 1.00 94.56 102 PRO A C 1
ATOM 787 O O . PRO A 1 102 ? -4.501 -8.734 -11.077 1.00 94.56 102 PRO A O 1
ATOM 790 N N . ALA A 1 103 ? -3.224 -6.926 -11.480 1.00 93.19 103 ALA A N 1
ATOM 791 C CA . ALA A 1 103 ? -2.463 -7.508 -12.588 1.00 93.19 103 ALA A CA 1
ATOM 792 C C . ALA A 1 103 ? -1.725 -8.810 -12.216 1.00 93.19 103 ALA A C 1
ATOM 794 O O . ALA A 1 103 ? -1.484 -9.655 -13.075 1.00 93.19 103 ALA A O 1
ATOM 795 N N . ILE A 1 104 ? -1.410 -9.003 -10.930 1.00 92.81 104 ILE A N 1
ATOM 796 C CA . ILE A 1 104 ? -0.775 -10.224 -10.406 1.00 92.81 104 ILE A CA 1
ATOM 797 C C . ILE A 1 104 ? -1.696 -11.027 -9.481 1.00 92.81 104 ILE A C 1
ATOM 799 O O . ILE A 1 104 ? -1.242 -11.983 -8.853 1.00 92.81 104 ILE A O 1
ATOM 803 N N . ASN A 1 105 ? -2.971 -10.637 -9.376 1.00 95.00 105 ASN A N 1
ATOM 804 C CA . ASN A 1 105 ? -3.976 -11.241 -8.503 1.00 95.00 105 ASN A CA 1
ATOM 805 C C . ASN A 1 105 ? -3.487 -11.437 -7.053 1.00 95.00 105 ASN A C 1
ATOM 807 O O . ASN A 1 105 ? -3.648 -12.505 -6.459 1.00 95.00 105 ASN A O 1
ATOM 811 N N . LYS A 1 106 ? -2.839 -10.410 -6.487 1.00 94.50 106 LYS A N 1
ATOM 812 C CA . LYS A 1 106 ? -2.376 -10.431 -5.092 1.00 94.50 106 LYS A CA 1
ATOM 813 C C . LYS A 1 106 ? -3.111 -9.413 -4.245 1.00 94.50 106 LYS A C 1
ATOM 815 O O . LYS A 1 106 ? -3.446 -8.321 -4.698 1.00 94.50 106 LYS A O 1
ATOM 820 N N . THR A 1 107 ? -3.330 -9.768 -2.985 1.00 94.94 107 THR A N 1
ATOM 821 C CA . THR A 1 107 ? -3.861 -8.865 -1.966 1.00 94.94 107 THR A CA 1
ATOM 822 C C . THR A 1 107 ? -3.038 -9.007 -0.700 1.00 94.94 107 THR A C 1
ATOM 824 O O . THR A 1 107 ? -2.807 -10.114 -0.217 1.00 94.94 107 THR A O 1
ATOM 827 N N . TYR A 1 108 ? -2.596 -7.873 -0.176 1.00 92.31 108 TYR A N 1
ATOM 828 C CA . TYR A 1 108 ? -1.830 -7.763 1.053 1.00 92.31 108 TYR A CA 1
ATOM 829 C C . TYR A 1 108 ? -2.723 -7.155 2.124 1.00 92.31 108 TYR A C 1
ATOM 831 O O . TYR A 1 108 ? -3.372 -6.143 1.875 1.00 92.31 108 TYR A O 1
ATOM 839 N N . ARG A 1 109 ? -2.761 -7.778 3.302 1.00 93.56 109 ARG A N 1
ATOM 840 C CA . ARG A 1 109 ? -3.534 -7.327 4.462 1.00 93.56 109 ARG A CA 1
ATOM 841 C C . ARG A 1 109 ? -2.596 -6.759 5.506 1.00 93.56 109 ARG A C 1
ATOM 843 O O . ARG A 1 109 ? -1.604 -7.394 5.851 1.00 93.56 109 ARG A O 1
ATOM 850 N N . ILE A 1 110 ? -2.928 -5.576 5.995 1.00 90.19 110 ILE A N 1
ATOM 851 C CA . ILE A 1 110 ? -2.164 -4.844 6.994 1.00 90.19 110 ILE A CA 1
ATOM 852 C C . ILE A 1 110 ? -3.122 -4.533 8.138 1.00 90.19 110 ILE A C 1
ATOM 854 O O . ILE A 1 110 ? -4.156 -3.901 7.941 1.00 90.19 110 ILE A O 1
ATOM 858 N N . SER A 1 111 ? -2.777 -5.000 9.329 1.00 91.75 111 SER A N 1
ATOM 859 C CA . SER A 1 111 ? -3.561 -4.835 10.552 1.00 91.75 111 SER A CA 1
ATOM 860 C C . SER A 1 111 ? -2.627 -4.551 11.720 1.00 91.75 111 SER A C 1
ATOM 862 O O . SER A 1 111 ? -1.427 -4.819 11.633 1.00 91.75 111 SER A O 1
ATOM 864 N N . GLY A 1 112 ? -3.171 -4.057 12.831 1.00 86.94 112 GLY A N 1
ATOM 865 C CA . GLY A 1 112 ? -2.375 -3.810 14.039 1.00 86.94 112 GLY A CA 1
ATOM 866 C C . GLY A 1 112 ? -1.346 -2.689 13.869 1.00 86.94 112 GLY A C 1
ATOM 867 O O . GLY A 1 112 ? -0.257 -2.756 14.434 1.00 86.94 112 GLY A O 1
ATOM 868 N N . ILE A 1 113 ? -1.680 -1.674 13.069 1.00 84.25 113 ILE A N 1
ATOM 869 C CA . ILE A 1 113 ? -0.849 -0.481 12.889 1.00 84.25 113 ILE A CA 1
ATOM 870 C C . ILE A 1 113 ? -0.798 0.282 14.211 1.00 84.25 113 ILE A C 1
ATOM 872 O O . ILE A 1 113 ? -1.843 0.609 14.770 1.00 84.25 113 ILE A O 1
ATOM 876 N N . ALA A 1 114 ? 0.414 0.563 14.685 1.00 82.25 114 ALA A N 1
ATOM 877 C CA . ALA A 1 114 ? 0.667 1.343 15.889 1.00 82.25 114 ALA A CA 1
ATOM 878 C C . ALA A 1 114 ? 1.402 2.637 15.525 1.00 82.25 114 ALA A C 1
ATOM 880 O O . ALA A 1 114 ? 2.381 2.606 14.776 1.00 82.25 114 ALA A O 1
ATOM 881 N N . GLU A 1 115 ? 0.956 3.767 16.071 1.00 78.06 115 GLU A N 1
ATOM 882 C CA . GLU A 1 115 ? 1.601 5.063 15.864 1.00 78.06 115 GLU A CA 1
ATOM 883 C C . GLU A 1 115 ? 2.529 5.418 17.029 1.00 78.06 115 GLU A C 1
ATOM 885 O O . GLU A 1 115 ? 2.234 5.188 18.205 1.00 78.06 115 GLU A O 1
ATOM 890 N N . THR A 1 116 ? 3.672 6.033 16.716 1.00 72.56 116 THR A N 1
ATOM 891 C CA . THR A 1 116 ? 4.542 6.587 17.759 1.00 72.56 116 THR A CA 1
ATOM 892 C C . THR A 1 116 ? 4.045 7.974 18.147 1.00 72.56 116 THR A C 1
ATOM 894 O O . THR A 1 116 ? 3.937 8.878 17.316 1.00 72.56 116 THR A O 1
ATOM 897 N N . LYS A 1 117 ? 3.768 8.174 19.438 1.00 66.12 117 LYS A N 1
ATOM 898 C CA . LYS A 1 117 ? 3.389 9.488 19.969 1.00 66.12 117 LYS A CA 1
ATOM 899 C C . LYS A 1 117 ? 4.568 10.448 19.869 1.00 66.12 117 LYS A C 1
ATOM 901 O O . LYS A 1 117 ? 5.624 10.191 20.444 1.00 66.12 117 LYS A O 1
ATOM 906 N N . ASN A 1 118 ? 4.368 11.585 19.208 1.00 64.44 118 ASN A N 1
ATOM 907 C CA . ASN A 1 118 ? 5.375 12.635 19.184 1.00 64.44 118 ASN A CA 1
ATOM 908 C C . ASN A 1 118 ? 5.260 13.483 20.459 1.00 64.44 118 ASN A C 1
ATOM 910 O O . ASN A 1 118 ? 4.402 14.359 20.582 1.00 64.44 118 ASN A O 1
ATOM 914 N N . THR A 1 119 ? 6.101 13.185 21.449 1.00 62.22 119 THR A N 1
ATOM 915 C CA . THR A 1 119 ? 6.076 13.861 22.755 1.00 62.22 119 THR A CA 1
ATOM 916 C C . THR A 1 119 ? 6.658 15.276 22.712 1.00 62.22 119 THR A C 1
ATOM 918 O O . THR A 1 119 ? 6.379 16.072 23.610 1.00 62.22 119 THR A O 1
ATOM 921 N N . MET A 1 120 ? 7.408 15.635 21.661 1.00 57.84 120 MET A N 1
ATOM 922 C CA . MET A 1 120 ? 8.042 16.955 21.533 1.00 57.84 120 MET A CA 1
ATOM 923 C C . MET A 1 120 ? 7.024 18.079 21.285 1.00 57.84 120 MET A C 1
ATOM 925 O O . MET A 1 120 ? 7.200 19.192 21.775 1.00 57.84 120 MET A O 1
ATOM 929 N N . THR A 1 121 ? 5.914 17.790 20.600 1.00 55.66 121 THR A N 1
ATOM 930 C CA . THR A 1 121 ? 4.833 18.752 20.316 1.00 55.66 121 THR A CA 1
ATOM 931 C C . THR A 1 121 ? 3.799 18.880 21.441 1.00 55.66 121 THR A C 1
ATOM 933 O O . THR A 1 121 ? 2.905 19.715 21.361 1.00 55.66 121 THR A O 1
ATOM 936 N N . CYS A 1 122 ? 3.913 18.113 22.532 1.00 56.75 122 CYS A N 1
ATOM 937 C CA . CYS A 1 122 ? 2.983 18.202 23.671 1.00 56.75 122 CYS A CA 1
ATOM 938 C C . CYS A 1 122 ? 3.164 19.483 24.522 1.00 56.75 122 CYS A C 1
ATOM 940 O O . CYS A 1 122 ? 2.354 19.755 25.417 1.00 56.75 122 CYS A O 1
ATOM 942 N N . ASN A 1 123 ? 4.215 20.270 24.249 1.00 52.25 123 ASN A N 1
ATOM 943 C CA . ASN A 1 123 ? 4.599 21.462 25.010 1.00 52.25 123 ASN A CA 1
ATOM 944 C C . ASN A 1 123 ? 4.318 22.802 24.306 1.00 52.25 123 ASN A C 1
ATOM 946 O O . ASN A 1 123 ? 4.543 23.839 24.927 1.00 52.25 123 ASN A O 1
ATOM 950 N N . SER A 1 124 ? 3.801 22.832 23.071 1.00 45.69 124 SER A N 1
ATOM 951 C CA . SER A 1 124 ? 3.424 24.101 22.426 1.00 45.69 124 SER A CA 1
ATOM 952 C C . SER A 1 124 ? 2.061 24.572 22.946 1.00 45.69 124 SER A C 1
ATOM 954 O O . SER A 1 124 ? 1.006 24.149 22.473 1.00 45.69 124 SER A O 1
ATOM 956 N N . ILE A 1 125 ? 2.115 25.383 23.998 1.00 45.25 125 ILE A N 1
ATOM 957 C CA . ILE A 1 125 ? 0.999 26.093 24.626 1.00 45.25 125 ILE A CA 1
ATOM 958 C C . ILE A 1 125 ? 0.655 27.310 23.744 1.00 45.25 125 ILE A C 1
ATOM 960 O O . ILE A 1 125 ? 1.572 28.016 23.327 1.00 45.25 125 ILE A O 1
ATOM 964 N N . PHE A 1 126 ? -0.637 27.509 23.444 1.00 40.00 126 PHE A N 1
ATOM 965 C CA . PHE A 1 126 ? -1.191 28.811 23.038 1.00 40.00 126 PHE A CA 1
ATOM 966 C C . PHE A 1 126 ? -1.191 29.763 24.233 1.00 40.00 126 PHE A C 1
ATOM 968 O O . PHE A 1 126 ? -1.578 29.291 25.328 1.00 40.00 126 PHE A O 1
#